Protein AF-A0A932XDC5-F1 (afdb_monomer_lite)

Sequence (79 aa):
MSHLTIEAMEQALDQLKPAEQWRILDRLLFLLKQNGSRQRQPQDLFGIWKDGFPKDFDIDKELYEIRHAWEAEWESLEA

Foldseek 3Di:
DDPCDPVNVVVVLVPDDPVVNVVVVVVVVVVVVVVVVPPPDPDDPPCPCVPVDDPPDDPVVVVVVVVVVVVVVVVVVVD

Radius of gyration: 27.91 Å; chains: 1; bounding box: 55×35×61 Å

Secondary structure (DSSP, 8-state):
-----HHHHHHHHHTS-HHHHHHHHHHHHHHHHHHHTTS------TTTTTTTS-TT--HHHHHHHHHHHHHHHHHHHH-

pLDDT: mean 79.4, std 12.23, range [37.66, 94.94]

Structure (mmCIF, N/CA/C/O backbone):
data_AF-A0A932XDC5-F1
#
_entry.id   AF-A0A932XDC5-F1
#
loop_
_atom_site.group_PDB
_atom_site.id
_atom_site.type_symbol
_atom_site.label_atom_id
_atom_site.label_alt_id
_atom_site.label_comp_id
_atom_site.label_asym_id
_atom_site.label_entity_id
_atom_site.label_seq_id
_atom_site.pdbx_PDB_ins_code
_atom_site.Cartn_x
_atom_site.Cartn_y
_atom_site.Cartn_z
_atom_site.occupancy
_atom_site.B_iso_or_equiv
_atom_site.auth_seq_id
_atom_site.auth_comp_id
_atom_site.auth_asym_id
_atom_site.auth_atom_id
_atom_site.pdbx_PDB_mode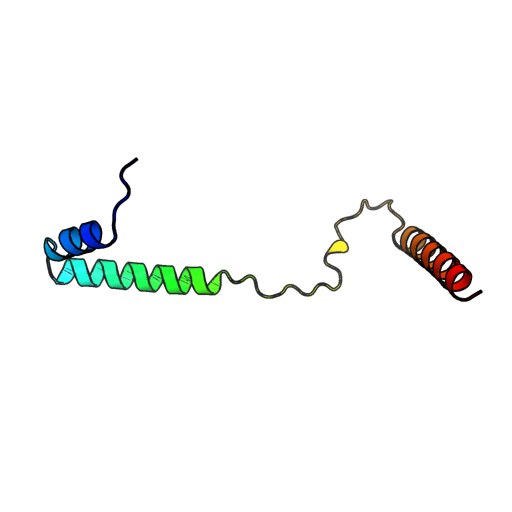l_num
ATOM 1 N N . MET A 1 1 ? -17.372 25.881 10.264 1.00 37.66 1 MET A N 1
ATOM 2 C CA . MET A 1 1 ? -17.038 24.495 10.648 1.00 37.66 1 MET A CA 1
ATOM 3 C C . MET A 1 1 ? -16.354 24.566 11.999 1.00 37.66 1 MET A C 1
ATOM 5 O O . MET A 1 1 ? -15.334 25.232 12.096 1.00 37.66 1 MET A O 1
ATOM 9 N N . SER A 1 2 ? -16.967 24.032 13.054 1.00 45.81 2 SER A N 1
ATOM 10 C CA . SER A 1 2 ? -16.426 24.127 14.413 1.00 45.81 2 S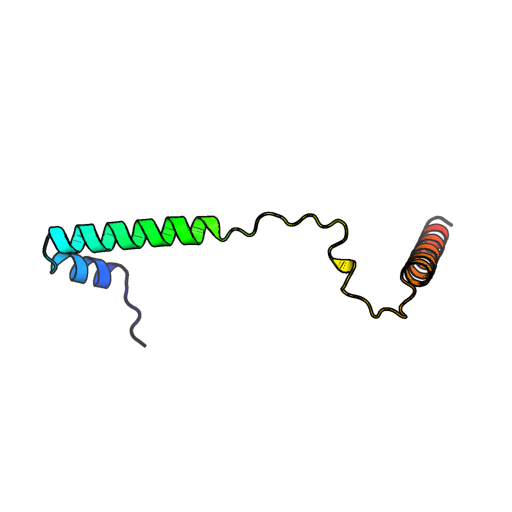ER A CA 1
ATOM 11 C C . SER A 1 2 ? -15.185 23.245 14.535 1.00 45.81 2 SER A C 1
ATOM 13 O O . SER A 1 2 ? -15.295 22.020 14.491 1.00 45.81 2 SER A O 1
ATOM 15 N N . HIS A 1 3 ? -14.014 23.863 14.683 1.00 52.72 3 HIS A N 1
ATOM 16 C CA . HIS A 1 3 ? -12.832 23.180 15.192 1.00 52.72 3 HIS A CA 1
ATOM 17 C C . HIS A 1 3 ? -13.140 22.757 16.631 1.00 52.72 3 HIS A C 1
ATOM 19 O O . HIS A 1 3 ? -13.091 23.576 17.543 1.00 52.72 3 HIS A O 1
ATOM 25 N N . LEU A 1 4 ? -13.533 21.499 16.826 1.00 59.06 4 LEU A N 1
ATOM 26 C CA . LEU A 1 4 ? -13.542 20.892 18.153 1.00 59.06 4 LEU A CA 1
ATOM 27 C C . LEU A 1 4 ? -12.084 20.835 18.614 1.00 59.06 4 LEU A C 1
ATOM 29 O O . LEU A 1 4 ? -11.293 20.059 18.079 1.00 59.06 4 LEU A O 1
ATOM 33 N N . THR A 1 5 ? -11.712 21.718 19.537 1.00 79.56 5 THR A N 1
ATOM 34 C CA . THR A 1 5 ? -10.431 21.635 20.240 1.00 79.56 5 THR A CA 1
ATOM 35 C C . THR A 1 5 ? -10.471 20.433 21.183 1.00 79.56 5 THR A C 1
ATOM 37 O O . THR A 1 5 ? -11.543 20.024 21.633 1.00 79.56 5 THR A O 1
ATOM 40 N N . ILE A 1 6 ? -9.311 19.841 21.476 1.00 74.38 6 ILE A N 1
ATOM 41 C CA . ILE A 1 6 ? -9.200 18.690 22.393 1.00 74.38 6 ILE A CA 1
ATOM 42 C C . ILE A 1 6 ? -9.859 19.016 23.744 1.00 74.38 6 ILE A C 1
ATOM 44 O O . ILE A 1 6 ? -10.626 18.218 24.270 1.00 74.38 6 ILE A O 1
ATOM 48 N N . GLU A 1 7 ? -9.676 20.248 24.212 1.00 79.25 7 GLU A N 1
ATOM 49 C CA . GLU A 1 7 ? -10.275 20.795 25.434 1.00 79.25 7 GLU A CA 1
ATOM 50 C C . GLU A 1 7 ? -11.815 20.736 25.430 1.00 79.25 7 GLU A C 1
ATOM 52 O O . GLU A 1 7 ? -12.437 20.404 26.437 1.00 79.25 7 GLU A O 1
ATOM 57 N N . ALA A 1 8 ? -12.458 21.005 24.288 1.00 78.56 8 ALA A N 1
ATOM 58 C CA . ALA A 1 8 ? -13.914 20.920 24.169 1.00 78.56 8 ALA A CA 1
ATOM 59 C C . ALA A 1 8 ? -14.414 19.464 24.210 1.00 78.56 8 ALA A C 1
ATOM 61 O O . ALA A 1 8 ? -15.521 19.200 24.681 1.00 78.56 8 ALA A O 1
ATOM 62 N N . MET A 1 9 ? -13.607 18.508 23.734 1.00 75.62 9 MET A N 1
ATOM 63 C CA . MET A 1 9 ? -13.921 17.079 23.836 1.00 75.62 9 MET A CA 1
ATOM 64 C C . MET A 1 9 ? -13.759 16.559 25.265 1.00 75.62 9 MET A C 1
ATOM 66 O O . MET A 1 9 ? -14.587 15.766 25.705 1.00 75.62 9 MET A O 1
ATOM 70 N N . GLU A 1 10 ? -12.741 17.018 25.993 1.00 80.06 10 GLU A N 1
ATOM 71 C CA . GLU A 1 10 ? -12.539 16.680 27.408 1.00 80.06 10 GLU A CA 1
ATOM 72 C C . GLU A 1 10 ? -13.710 17.176 28.262 1.00 80.06 10 GLU A C 1
ATOM 74 O O . GLU A 1 10 ? -14.327 16.391 28.979 1.00 80.06 10 GLU A O 1
ATOM 79 N N . GLN A 1 11 ? -14.127 18.433 28.078 1.00 82.31 11 GLN A N 1
ATOM 80 C CA . GLN A 1 11 ? -15.299 18.978 28.771 1.00 82.31 11 GLN A CA 1
ATOM 81 C C . GLN A 1 11 ? -16.596 18.229 28.443 1.00 82.31 11 GLN A C 1
ATOM 83 O O . GLN A 1 11 ? -17.459 18.074 29.306 1.00 82.31 11 GLN A O 1
ATOM 88 N N . ALA A 1 12 ? -16.758 17.767 27.201 1.00 80.62 12 ALA A N 1
ATOM 89 C CA . ALA A 1 12 ? -17.914 16.967 26.812 1.00 80.62 12 ALA A CA 1
ATOM 90 C C . ALA A 1 12 ? -17.874 15.556 27.424 1.00 80.62 12 ALA A C 1
ATOM 92 O O . ALA A 1 12 ? -18.922 15.013 27.769 1.00 80.62 12 ALA A O 1
ATOM 93 N N . LEU A 1 13 ? -16.684 14.968 27.584 1.00 80.38 13 LEU A N 1
ATOM 94 C CA . LEU A 1 13 ? -16.503 13.678 28.250 1.00 80.38 13 LEU A CA 1
ATOM 95 C C . LEU A 1 13 ? -16.806 13.772 29.747 1.00 80.38 13 LEU A C 1
ATOM 97 O O . LEU A 1 13 ? -17.476 12.885 30.271 1.00 80.38 13 LEU A O 1
ATOM 101 N N . ASP A 1 14 ? -16.402 14.851 30.414 1.00 83.94 14 ASP A N 1
ATOM 102 C CA . ASP A 1 14 ? -16.663 15.073 31.844 1.00 83.94 14 ASP A CA 1
ATOM 103 C C . ASP A 1 14 ? -18.156 15.230 32.176 1.00 83.94 14 ASP A C 1
ATOM 105 O O . ASP A 1 14 ? -18.582 14.945 33.294 1.00 83.94 14 ASP A O 1
ATOM 109 N N . GLN A 1 15 ? -18.975 15.638 31.202 1.00 88.19 15 GLN A N 1
ATOM 110 C CA . GLN A 1 15 ? -20.432 15.741 31.354 1.00 88.19 15 GLN A CA 1
ATOM 111 C C . GLN A 1 15 ? -21.160 14.392 31.227 1.00 88.19 15 GLN A C 1
ATOM 113 O O . GLN A 1 15 ? -22.352 14.304 31.535 1.00 88.19 15 GLN A O 1
ATOM 118 N N . LEU A 1 16 ? -20.475 13.340 30.771 1.00 84.62 16 LEU A N 1
ATOM 119 C CA . LEU A 1 16 ? -21.046 12.004 30.614 1.00 84.62 16 LEU A CA 1
ATOM 120 C C . LEU A 1 16 ? -20.931 11.181 31.894 1.00 84.62 16 LEU A C 1
ATOM 122 O O . LEU A 1 16 ? -20.079 11.405 32.753 1.00 84.62 16 LEU A O 1
ATOM 126 N N . LYS A 1 17 ? -21.778 10.155 32.012 1.00 87.88 17 LYS A N 1
ATOM 127 C CA . LYS A 1 17 ? -21.676 9.216 33.132 1.00 87.88 17 LYS A CA 1
ATOM 128 C C . LYS A 1 17 ? -20.414 8.358 32.982 1.00 87.88 17 LYS A C 1
ATOM 130 O O . LYS A 1 17 ? -20.063 8.001 31.856 1.00 87.88 17 LYS A O 1
ATOM 135 N N . PRO A 1 18 ? -19.806 7.886 34.086 1.00 83.81 18 PRO A N 1
ATOM 136 C CA . PRO A 1 18 ? -18.608 7.044 34.024 1.00 83.81 18 PRO A CA 1
ATOM 137 C C . PRO A 1 18 ? -18.749 5.829 33.092 1.00 83.81 18 PRO A C 1
ATOM 139 O O . PRO A 1 18 ? -17.839 5.501 32.340 1.00 83.81 18 PRO A O 1
ATOM 142 N N . ALA A 1 19 ? -19.920 5.183 33.068 1.00 84.25 19 ALA A N 1
ATOM 143 C CA . ALA A 1 19 ? -20.183 4.049 32.178 1.00 84.25 19 ALA A CA 1
ATOM 144 C C . ALA A 1 19 ? -20.164 4.419 30.678 1.00 84.25 19 ALA A C 1
ATOM 146 O O . ALA A 1 19 ? -19.773 3.611 29.837 1.00 84.25 19 ALA A O 1
ATOM 147 N N . GLU A 1 20 ? -20.583 5.635 30.333 1.00 83.94 20 GLU A N 1
ATOM 148 C CA . GLU A 1 20 ? -20.598 6.139 28.957 1.00 83.94 20 GLU A CA 1
ATOM 149 C C . GLU A 1 20 ? -19.191 6.558 28.518 1.00 83.94 20 GLU A C 1
ATOM 151 O O . GLU A 1 20 ? -18.795 6.258 27.391 1.00 83.94 20 GLU A O 1
ATOM 156 N N . GLN A 1 21 ? -18.408 7.147 29.429 1.00 87.19 21 GLN A N 1
ATOM 157 C CA . GLN A 1 21 ? -16.993 7.461 29.209 1.00 87.19 21 GLN A CA 1
ATOM 158 C C . GLN A 1 21 ? -16.194 6.199 28.853 1.00 87.19 21 GLN A C 1
ATOM 160 O O . GLN A 1 21 ? -15.510 6.164 27.827 1.00 87.19 21 GLN A O 1
ATOM 165 N N . TRP A 1 22 ? -16.349 5.124 29.636 1.00 87.00 22 TRP A N 1
ATOM 166 C CA . TRP A 1 22 ? -15.695 3.838 29.365 1.00 87.00 22 TRP A CA 1
ATOM 167 C C . TRP A 1 22 ? -16.095 3.246 28.013 1.00 87.00 22 TRP A C 1
ATOM 169 O O . TRP A 1 22 ? -15.242 2.786 27.256 1.00 87.00 22 TRP A O 1
ATOM 179 N N . ARG A 1 23 ? -17.382 3.322 27.657 1.00 89.12 23 ARG A N 1
ATOM 180 C CA . ARG A 1 23 ? -17.881 2.827 26.368 1.00 89.12 23 ARG A CA 1
ATOM 181 C C . ARG A 1 23 ? -17.282 3.583 25.177 1.00 89.12 23 ARG A C 1
ATOM 183 O O . ARG A 1 23 ? -17.011 2.975 24.139 1.00 89.12 23 ARG A O 1
ATOM 190 N N . ILE A 1 24 ? -17.095 4.896 25.303 1.00 87.94 24 ILE A N 1
ATOM 191 C CA . ILE A 1 24 ? -16.449 5.712 24.267 1.00 87.94 24 ILE A CA 1
ATOM 192 C C . ILE A 1 24 ? -14.971 5.335 24.147 1.00 87.94 24 ILE A C 1
ATOM 194 O O . ILE A 1 24 ? -14.484 5.145 23.032 1.00 87.94 24 ILE A O 1
ATOM 198 N N . LEU A 1 25 ? -14.279 5.161 25.272 1.00 87.50 25 LEU A N 1
ATOM 199 C CA . LEU A 1 25 ? -12.869 4.783 25.295 1.00 87.50 25 LEU A CA 1
ATOM 200 C C . LEU A 1 25 ? -12.635 3.408 24.652 1.00 87.50 25 LEU A C 1
ATOM 202 O O . LEU A 1 25 ? -11.775 3.283 23.780 1.00 87.50 25 LEU A O 1
ATOM 206 N N . ASP A 1 26 ? -13.461 2.410 24.971 1.00 89.12 26 ASP A N 1
ATOM 207 C CA . ASP A 1 26 ? -13.420 1.093 24.322 1.00 89.12 26 ASP A CA 1
ATOM 208 C C . ASP A 1 26 ? -13.641 1.187 22.811 1.00 89.12 26 ASP A C 1
ATOM 210 O O . ASP A 1 26 ? -12.957 0.529 22.020 1.00 89.12 26 ASP A O 1
ATOM 214 N N . ARG A 1 27 ? -14.576 2.041 22.379 1.00 87.19 27 ARG A N 1
ATOM 215 C CA . ARG A 1 27 ? -14.841 2.250 20.954 1.00 87.19 27 ARG A CA 1
ATOM 216 C C . ARG A 1 27 ? -13.653 2.899 20.248 1.00 87.19 27 ARG A C 1
ATOM 218 O O . ARG A 1 27 ? -13.319 2.482 19.139 1.00 87.19 27 ARG A O 1
ATOM 225 N N . LEU A 1 28 ? -13.017 3.890 20.866 1.00 86.88 28 LEU A N 1
ATOM 226 C CA . LEU A 1 28 ? -11.832 4.550 20.320 1.00 86.88 28 LEU A CA 1
ATOM 227 C C . LEU A 1 28 ? -10.646 3.585 20.248 1.00 86.88 28 LEU A C 1
ATOM 229 O O . LEU A 1 28 ? -10.007 3.490 19.201 1.00 86.88 28 LEU A O 1
ATOM 233 N N . LEU A 1 29 ? -10.408 2.799 21.300 1.00 86.50 29 LEU A N 1
ATOM 234 C CA . LEU A 1 29 ? -9.388 1.750 21.307 1.00 86.50 29 LEU A CA 1
ATOM 235 C C . LEU A 1 29 ? -9.631 0.710 20.208 1.00 86.50 29 LEU A C 1
ATOM 237 O O . LEU A 1 29 ? -8.696 0.323 19.506 1.00 86.50 29 LEU A O 1
ATOM 241 N N . PHE A 1 30 ? -10.878 0.275 20.024 1.00 85.00 30 PHE A N 1
ATOM 242 C CA . PHE A 1 30 ? -11.251 -0.644 18.950 1.00 85.00 30 PHE A CA 1
ATOM 243 C C . PHE A 1 30 ? -10.939 -0.059 17.565 1.00 85.00 30 PHE A C 1
ATOM 245 O O . PHE A 1 30 ? -10.324 -0.727 16.734 1.00 85.00 30 PHE A O 1
ATOM 252 N N . LEU A 1 31 ? -11.312 1.201 17.323 1.00 83.75 31 LEU A N 1
ATOM 253 C CA . LEU A 1 31 ? -11.058 1.877 16.049 1.00 83.75 31 LEU A CA 1
ATOM 254 C C . LEU A 1 31 ? -9.564 2.097 15.795 1.00 83.75 31 LEU A C 1
ATOM 256 O O . LEU A 1 31 ? -9.109 1.921 14.667 1.00 83.75 31 LEU A O 1
ATOM 260 N N . LEU A 1 32 ? -8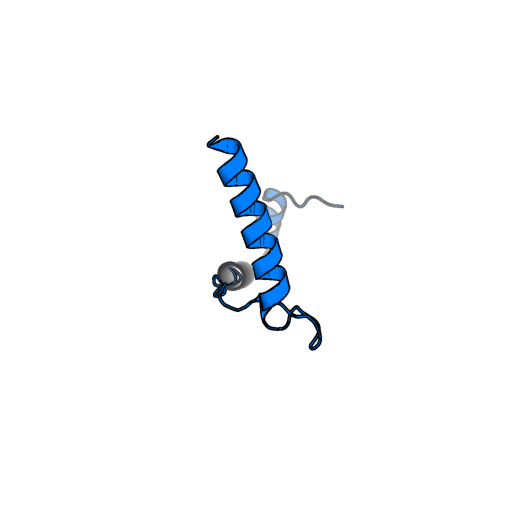.789 2.434 16.827 1.00 81.88 32 LEU A N 1
ATOM 261 C CA . LEU A 1 32 ? -7.336 2.569 16.725 1.00 81.88 32 LEU A CA 1
ATOM 262 C C . LEU A 1 32 ? -6.675 1.238 16.367 1.00 81.88 32 LEU A C 1
ATOM 264 O O . LEU A 1 32 ? -5.833 1.202 15.473 1.00 81.88 32 LEU A O 1
ATOM 268 N N . LYS A 1 33 ? -7.101 0.131 16.986 1.00 79.50 33 LYS A N 1
ATOM 269 C CA . LYS A 1 33 ? -6.620 -1.215 16.638 1.00 79.50 33 LYS A CA 1
ATOM 270 C C . LYS A 1 33 ? -6.983 -1.595 15.200 1.00 79.50 33 LYS A C 1
ATOM 272 O O . LYS A 1 33 ? -6.137 -2.100 14.465 1.00 79.50 33 LYS A O 1
ATOM 277 N N . GLN A 1 34 ? -8.209 -1.296 14.768 1.00 75.00 34 GLN A N 1
ATOM 278 C CA . GLN A 1 34 ? -8.658 -1.558 13.400 1.00 75.00 34 GLN A CA 1
ATOM 279 C C . GLN A 1 34 ? -7.887 -0.717 12.368 1.00 75.00 34 GLN A C 1
ATOM 281 O O . GLN A 1 34 ? -7.482 -1.231 11.327 1.00 75.00 34 GLN A O 1
ATOM 286 N N . ASN A 1 35 ? -7.629 0.558 12.655 1.00 67.25 35 ASN A N 1
ATOM 287 C CA . ASN A 1 35 ? -6.868 1.434 11.765 1.00 67.25 35 ASN A CA 1
ATOM 288 C C . ASN A 1 35 ? -5.364 1.123 11.773 1.00 67.25 35 ASN A C 1
ATOM 290 O O . ASN A 1 35 ? -4.741 1.203 10.720 1.00 67.25 35 ASN A O 1
ATOM 294 N N . GLY A 1 36 ? -4.793 0.686 12.899 1.00 61.41 36 GLY A N 1
ATOM 295 C CA . GLY A 1 36 ? -3.415 0.187 12.964 1.00 61.41 36 GLY A CA 1
ATOM 296 C C . GLY A 1 36 ? -3.192 -1.035 12.067 1.00 61.41 36 GLY A C 1
ATOM 297 O O . GLY A 1 36 ? -2.158 -1.146 11.417 1.00 61.41 36 GLY A O 1
ATOM 298 N N . SER A 1 37 ? -4.206 -1.898 11.932 1.00 56.72 37 SER A N 1
ATOM 299 C CA . SER A 1 37 ? -4.177 -3.043 11.007 1.00 56.72 37 SER A CA 1
ATOM 300 C C . SER A 1 37 ? -4.387 -2.688 9.525 1.00 56.72 37 SER A C 1
ATOM 302 O O . SER A 1 37 ? -4.238 -3.552 8.667 1.00 56.72 37 SER A O 1
ATOM 304 N N . ARG A 1 38 ? -4.706 -1.424 9.192 1.00 56.31 38 ARG A N 1
ATOM 305 C CA . ARG A 1 38 ? -4.800 -0.942 7.798 1.00 56.31 38 ARG A CA 1
ATOM 306 C C . ARG A 1 38 ? -3.450 -0.556 7.193 1.00 56.31 38 ARG A C 1
ATOM 308 O O . ARG A 1 38 ? -3.424 -0.027 6.081 1.00 56.31 38 ARG A O 1
ATOM 315 N N . GLN A 1 39 ? -2.334 -0.829 7.866 1.00 58.81 39 GLN A N 1
ATOM 316 C CA . GLN A 1 39 ? -1.058 -0.922 7.168 1.00 58.81 39 GLN A CA 1
ATOM 317 C C . GLN A 1 39 ? -1.187 -2.082 6.177 1.00 58.81 39 GLN A C 1
ATOM 319 O O . GLN A 1 39 ? -1.143 -3.245 6.572 1.00 58.81 39 GLN A O 1
ATOM 324 N N . ARG A 1 40 ? -1.460 -1.763 4.899 1.00 59.50 40 ARG A N 1
ATOM 325 C CA . ARG A 1 40 ? -1.435 -2.745 3.808 1.00 59.50 40 ARG A CA 1
ATOM 326 C C . ARG A 1 40 ? -0.154 -3.541 3.988 1.00 59.50 40 ARG A C 1
ATOM 328 O O . ARG A 1 40 ? 0.922 -2.945 3.995 1.00 59.50 40 ARG A O 1
ATOM 335 N N . GLN A 1 41 ? -0.281 -4.852 4.178 1.00 63.53 41 GLN A N 1
ATOM 336 C CA . GLN A 1 41 ? 0.900 -5.699 4.173 1.00 63.53 41 GLN A CA 1
ATOM 337 C C . GLN A 1 41 ? 1.656 -5.418 2.872 1.00 63.53 41 GLN A C 1
ATOM 339 O O . GLN A 1 41 ? 0.990 -5.254 1.841 1.00 63.53 41 GLN A O 1
ATOM 344 N N . PRO A 1 42 ? 2.993 -5.277 2.917 1.00 65.12 42 PRO A N 1
ATOM 345 C CA . PRO A 1 42 ? 3.775 -5.089 1.708 1.00 65.12 42 PRO A CA 1
ATOM 346 C C . PRO A 1 42 ? 3.410 -6.227 0.759 1.00 65.12 42 PRO A C 1
ATOM 348 O O . PRO A 1 42 ? 3.615 -7.399 1.071 1.00 65.12 42 PRO A O 1
ATOM 351 N N . GLN A 1 43 ? 2.740 -5.874 -0.336 1.00 65.50 43 GLN A N 1
ATOM 352 C CA . GLN A 1 43 ? 2.397 -6.846 -1.357 1.00 65.50 43 GLN A CA 1
ATOM 353 C C . GLN A 1 43 ? 3.693 -7.266 -2.025 1.00 65.50 43 GLN A C 1
ATOM 355 O O . GLN A 1 43 ? 4.586 -6.439 -2.231 1.00 65.50 43 GLN A O 1
ATOM 360 N N . ASP A 1 44 ? 3.785 -8.554 -2.335 1.00 71.62 44 ASP A N 1
ATOM 361 C CA . ASP A 1 44 ? 4.853 -9.050 -3.180 1.00 71.62 44 ASP A CA 1
ATOM 362 C C . ASP A 1 44 ? 4.815 -8.268 -4.500 1.00 71.62 44 ASP A C 1
ATOM 364 O O . ASP A 1 44 ? 3.792 -8.221 -5.188 1.00 71.62 44 ASP A O 1
ATOM 368 N N . LEU A 1 45 ? 5.911 -7.571 -4.802 1.00 73.12 45 LEU A N 1
ATOM 369 C CA . LEU A 1 45 ? 6.047 -6.794 -6.033 1.00 73.12 45 LEU A CA 1
ATOM 370 C C . LEU A 1 45 ? 6.194 -7.722 -7.244 1.00 73.12 45 LEU A C 1
ATOM 372 O O . LEU A 1 45 ? 6.005 -7.293 -8.386 1.00 73.12 45 LEU A O 1
ATOM 376 N N . PHE A 1 46 ? 6.527 -8.993 -7.008 1.00 70.19 46 PHE A N 1
ATOM 377 C CA . PHE A 1 46 ? 6.686 -9.976 -8.057 1.00 70.19 46 PHE A CA 1
ATOM 378 C C . PHE A 1 46 ? 5.341 -10.283 -8.725 1.00 70.19 46 PHE A C 1
ATOM 380 O O . PHE A 1 46 ? 4.431 -10.862 -8.136 1.00 70.19 46 PHE A O 1
ATOM 387 N N . GLY A 1 47 ? 5.215 -9.887 -9.993 1.00 70.19 47 GLY A N 1
ATOM 388 C CA . GLY A 1 47 ? 4.036 -10.180 -10.806 1.00 70.19 47 GLY A CA 1
ATOM 389 C C . GLY A 1 47 ? 2.824 -9.283 -10.549 1.00 70.19 47 GLY A C 1
ATOM 390 O O . GLY A 1 47 ? 1.768 -9.557 -11.112 1.00 70.19 47 GLY A O 1
ATOM 391 N N . ILE A 1 48 ? 2.954 -8.183 -9.792 1.00 78.88 48 ILE A N 1
ATOM 392 C CA . ILE A 1 48 ? 1.864 -7.200 -9.603 1.00 78.88 48 ILE A CA 1
ATOM 393 C C . ILE A 1 48 ? 1.367 -6.595 -10.931 1.00 78.88 48 ILE A C 1
ATOM 395 O O . ILE A 1 48 ? 0.243 -6.117 -11.036 1.00 78.88 48 ILE A O 1
ATOM 399 N N . TRP A 1 49 ? 2.208 -6.647 -11.961 1.00 76.50 49 TRP A N 1
ATOM 400 C CA . TRP A 1 49 ? 1.945 -6.154 -13.309 1.00 76.50 49 TRP A CA 1
ATOM 401 C C . TRP A 1 49 ? 1.352 -7.208 -14.258 1.00 76.50 49 TRP A C 1
ATOM 403 O O . TRP A 1 49 ? 0.981 -6.863 -15.377 1.00 76.50 49 TRP A O 1
ATOM 413 N N . LYS A 1 50 ? 1.242 -8.478 -13.837 1.00 71.19 50 LYS A N 1
ATOM 414 C CA . LYS A 1 50 ? 0.919 -9.626 -14.706 1.00 71.19 50 LYS A CA 1
ATOM 415 C C . LYS A 1 50 ? -0.439 -9.520 -15.416 1.00 71.19 50 LYS A C 1
ATOM 417 O O . LYS A 1 50 ? -0.584 -10.055 -16.507 1.00 71.19 50 LYS A O 1
ATOM 422 N N . ASP A 1 51 ? -1.385 -8.785 -14.835 1.00 78.62 51 ASP A N 1
ATOM 423 C CA . ASP A 1 51 ? -2.712 -8.522 -15.414 1.00 78.62 51 ASP A CA 1
ATOM 424 C C . ASP A 1 51 ? -2.910 -7.042 -15.806 1.00 78.62 51 ASP A C 1
ATOM 426 O O . 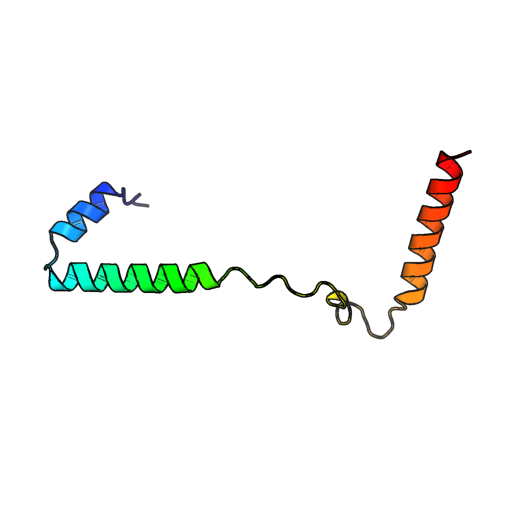ASP A 1 51 ? -4.018 -6.618 -16.132 1.00 78.62 51 ASP A O 1
ATOM 430 N N . GLY A 1 52 ? -1.851 -6.228 -15.739 1.00 81.94 52 GLY A N 1
ATOM 431 C CA . GLY A 1 52 ? -1.902 -4.795 -16.047 1.00 81.94 52 GLY A CA 1
ATOM 432 C C . GLY A 1 52 ? -1.846 -4.478 -17.541 1.00 81.94 52 GLY A C 1
ATOM 433 O O . GLY A 1 52 ? -2.176 -3.362 -17.938 1.00 81.94 52 GLY A O 1
ATOM 434 N N . PHE A 1 53 ? -1.445 -5.447 -18.363 1.00 84.50 53 PHE A N 1
ATOM 435 C CA . PHE A 1 53 ? -1.246 -5.266 -19.796 1.00 84.50 53 PHE A CA 1
ATOM 436 C C . PHE A 1 53 ? -2.333 -5.973 -20.623 1.00 84.50 53 PHE A C 1
ATOM 438 O O . PHE A 1 53 ? -2.845 -7.019 -20.210 1.00 84.50 53 PHE A O 1
ATOM 445 N N . PRO A 1 54 ? -2.699 -5.423 -21.796 1.00 87.69 54 PRO A N 1
ATOM 446 C CA . PRO A 1 54 ? -3.553 -6.109 -22.763 1.00 87.69 54 PRO A CA 1
ATOM 447 C C . PRO A 1 54 ? -3.006 -7.492 -23.155 1.00 87.69 54 PRO A C 1
ATOM 449 O O . PRO A 1 54 ? -1.800 -7.715 -23.152 1.00 87.69 54 PRO A O 1
ATOM 452 N N . LYS A 1 55 ? -3.884 -8.437 -23.521 1.00 83.06 55 LYS A N 1
ATOM 453 C CA . LYS A 1 55 ? -3.483 -9.822 -23.872 1.00 83.06 55 LYS A CA 1
ATOM 454 C C . LYS A 1 55 ? -2.595 -9.914 -25.117 1.00 83.06 55 LYS A C 1
ATOM 456 O O . LYS A 1 55 ? -1.939 -10.927 -25.324 1.00 83.06 55 LYS A O 1
ATOM 461 N N . ASP A 1 56 ? -2.655 -8.898 -25.960 1.00 89.19 56 ASP A N 1
ATOM 462 C CA . ASP A 1 56 ? -1.901 -8.712 -27.194 1.00 89.19 56 ASP A CA 1
ATOM 463 C C . ASP A 1 56 ? -0.613 -7.901 -26.991 1.00 89.19 56 ASP A C 1
ATOM 465 O O . ASP A 1 56 ? 0.134 -7.693 -27.944 1.00 89.19 56 ASP A O 1
ATOM 469 N N . PHE A 1 57 ? -0.339 -7.451 -25.764 1.00 87.19 57 PHE A N 1
ATOM 470 C CA . PHE A 1 57 ? 0.862 -6.695 -25.441 1.00 87.19 57 PHE A CA 1
ATOM 471 C C . PHE A 1 57 ? 2.048 -7.635 -25.191 1.00 87.19 57 PHE A C 1
ATOM 473 O O . PHE A 1 57 ? 2.027 -8.460 -24.274 1.00 87.19 57 PHE A O 1
ATOM 480 N N . ASP A 1 58 ? 3.091 -7.497 -26.007 1.00 88.69 58 ASP A N 1
ATOM 481 C CA . ASP A 1 58 ? 4.318 -8.287 -25.911 1.00 88.69 58 ASP A CA 1
ATOM 482 C C . ASP A 1 58 ? 5.280 -7.665 -24.889 1.00 88.69 58 ASP A C 1
ATOM 484 O O . ASP A 1 58 ? 6.127 -6.831 -25.210 1.00 88.69 58 ASP A O 1
ATOM 488 N N . ILE A 1 59 ? 5.112 -8.064 -23.628 1.00 87.31 59 ILE A N 1
ATOM 489 C CA . ILE A 1 59 ? 5.919 -7.569 -22.506 1.00 87.31 59 ILE A CA 1
ATOM 490 C C . ILE A 1 59 ? 7.403 -7.892 -22.709 1.00 87.31 59 ILE A C 1
ATOM 492 O O . ILE A 1 59 ? 8.258 -7.070 -22.383 1.00 87.31 59 ILE A O 1
ATOM 496 N N . ASP A 1 60 ? 7.718 -9.069 -23.250 1.00 88.12 60 ASP A N 1
ATOM 497 C CA . ASP A 1 60 ? 9.100 -9.520 -23.404 1.00 88.12 60 ASP A CA 1
ATOM 498 C C . ASP A 1 60 ? 9.842 -8.667 -24.437 1.00 88.12 60 ASP A C 1
ATOM 500 O O . ASP A 1 60 ? 10.982 -8.258 -24.198 1.00 88.12 60 ASP A O 1
ATOM 504 N N . LYS A 1 61 ? 9.177 -8.330 -25.548 1.00 92.06 61 LYS A N 1
ATOM 505 C CA . LYS A 1 61 ? 9.727 -7.424 -26.559 1.00 92.06 61 LYS A CA 1
ATOM 506 C C . LYS A 1 61 ? 9.985 -6.023 -25.998 1.00 92.06 61 LYS A C 1
ATOM 508 O O . LYS A 1 61 ? 11.067 -5.478 -26.199 1.00 92.06 61 LYS A O 1
ATOM 513 N N . GLU A 1 62 ? 9.027 -5.446 -25.281 1.00 92.12 62 GLU A N 1
ATOM 514 C CA . GLU A 1 62 ? 9.164 -4.091 -24.724 1.00 92.12 62 GLU A CA 1
ATOM 515 C C . GLU A 1 62 ? 10.272 -4.027 -23.662 1.00 92.12 62 GLU A C 1
ATOM 517 O O . GLU A 1 62 ? 11.090 -3.106 -23.653 1.00 92.12 62 GLU A O 1
ATOM 522 N N . LEU A 1 63 ? 10.375 -5.045 -22.800 1.00 90.25 63 LEU A N 1
ATOM 523 C CA . LEU A 1 63 ? 11.467 -5.144 -21.828 1.00 90.25 63 LEU A CA 1
ATOM 524 C C . LEU A 1 63 ? 12.836 -5.296 -22.499 1.00 90.25 63 LEU A C 1
ATOM 526 O O . LEU A 1 63 ? 13.826 -4.769 -21.985 1.00 90.25 63 LEU A O 1
ATOM 530 N N . TYR A 1 64 ? 12.901 -6.013 -23.620 1.00 93.62 64 TYR A N 1
ATOM 531 C CA . TYR A 1 64 ? 14.116 -6.143 -24.418 1.00 93.62 64 TYR A CA 1
ATOM 532 C C . TYR A 1 64 ? 14.547 -4.794 -25.007 1.00 93.62 64 TYR A C 1
ATOM 534 O O . TYR A 1 64 ? 15.703 -4.401 -24.849 1.00 93.62 64 TYR A O 1
ATOM 542 N N . GLU A 1 65 ? 13.619 -4.052 -25.619 1.00 94.44 65 GLU A N 1
ATOM 543 C CA . GLU A 1 65 ? 13.902 -2.734 -26.200 1.00 94.44 65 GLU A CA 1
ATOM 544 C C . GLU A 1 65 ? 14.368 -1.728 -25.138 1.00 94.44 65 GLU A C 1
ATOM 546 O O . GLU A 1 65 ? 15.388 -1.062 -25.326 1.00 94.44 65 GLU A O 1
ATOM 551 N N . ILE A 1 66 ? 13.683 -1.667 -23.990 1.00 93.38 66 ILE A N 1
ATOM 552 C CA . ILE A 1 66 ? 14.056 -0.781 -22.875 1.00 93.38 66 ILE A CA 1
ATOM 553 C C . ILE A 1 66 ? 15.453 -1.123 -22.347 1.00 93.38 66 ILE A C 1
ATOM 555 O O . ILE A 1 66 ? 16.271 -0.227 -22.139 1.00 93.38 66 ILE A O 1
ATOM 559 N N . ARG A 1 67 ? 15.743 -2.414 -22.140 1.00 93.69 67 ARG A N 1
ATOM 560 C CA . ARG A 1 67 ? 17.049 -2.859 -21.638 1.00 93.69 67 ARG A CA 1
ATOM 561 C C . ARG A 1 67 ? 18.173 -2.442 -22.578 1.00 93.69 67 ARG A C 1
ATOM 563 O O . ARG A 1 67 ? 19.165 -1.893 -22.114 1.00 93.69 67 ARG A O 1
ATOM 570 N N . HIS A 1 68 ? 18.018 -2.683 -23.875 1.00 92.94 68 HIS A N 1
ATOM 571 C CA . HIS A 1 68 ? 19.060 -2.355 -24.843 1.00 92.94 68 HIS A C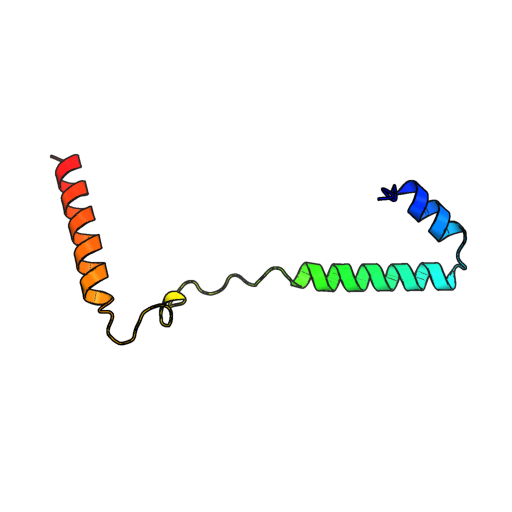A 1
ATOM 572 C C . HIS A 1 68 ? 19.243 -0.852 -25.041 1.00 92.94 68 HIS A C 1
ATOM 574 O O . 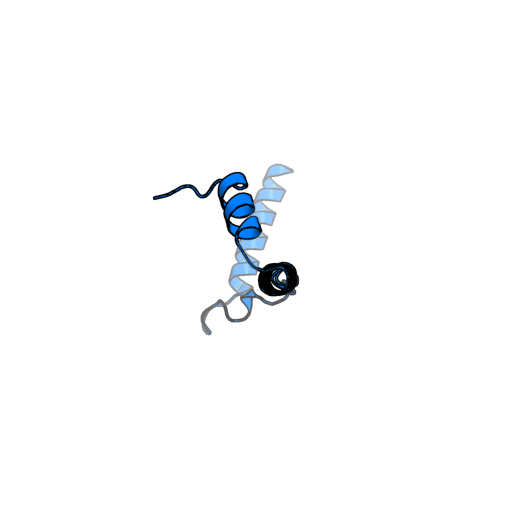HIS A 1 68 ? 20.366 -0.413 -25.275 1.00 92.94 68 HIS A O 1
ATOM 580 N N . ALA A 1 69 ? 18.183 -0.053 -24.894 1.00 93.62 69 ALA A N 1
ATOM 581 C CA . ALA A 1 69 ? 18.319 1.399 -24.866 1.00 93.62 69 ALA A CA 1
ATOM 582 C C . ALA A 1 69 ? 19.208 1.850 -23.693 1.00 93.62 69 ALA A C 1
ATOM 584 O O . ALA A 1 69 ? 20.133 2.634 -23.887 1.00 93.62 69 ALA A O 1
ATOM 585 N N . TRP A 1 70 ? 18.984 1.303 -22.494 1.00 94.94 70 TRP A N 1
ATOM 586 C CA . TRP A 1 70 ? 19.807 1.618 -21.323 1.00 94.94 70 TRP A CA 1
ATOM 587 C C . TRP A 1 70 ? 21.239 1.105 -21.434 1.00 94.94 70 TRP A C 1
ATOM 589 O O . TRP A 1 70 ? 22.158 1.814 -21.044 1.00 94.94 70 TRP A O 1
ATOM 599 N N . GLU A 1 71 ? 21.445 -0.104 -21.958 1.00 93.50 71 GLU A N 1
ATOM 600 C CA . GLU A 1 71 ? 22.790 -0.645 -22.193 1.00 93.50 71 GLU A CA 1
ATOM 601 C C . GLU A 1 71 ? 23.574 0.249 -23.165 1.00 93.50 71 GLU A C 1
ATOM 603 O O . GLU A 1 71 ? 24.713 0.603 -22.874 1.00 93.50 71 GLU A O 1
ATOM 608 N N . ALA A 1 72 ? 22.945 0.708 -24.251 1.00 90.19 72 ALA A N 1
ATOM 609 C CA . ALA A 1 72 ? 23.569 1.634 -25.194 1.00 90.19 72 ALA A CA 1
ATOM 610 C C . ALA A 1 72 ? 23.895 3.001 -24.562 1.00 90.19 72 ALA A C 1
ATOM 612 O O . ALA A 1 72 ? 24.970 3.554 -24.798 1.00 90.19 72 ALA A O 1
ATOM 613 N N . GLU A 1 73 ? 22.990 3.550 -23.743 1.00 89.19 73 GLU A N 1
ATOM 614 C CA . GLU A 1 73 ? 23.254 4.776 -22.979 1.00 89.19 73 GLU A CA 1
ATOM 615 C C . GLU A 1 73 ? 24.434 4.587 -22.016 1.00 89.19 73 GLU A C 1
ATOM 617 O O . GLU A 1 73 ? 25.305 5.453 -21.933 1.00 89.19 73 GLU A O 1
ATOM 622 N N . TRP A 1 74 ? 24.505 3.444 -21.335 1.00 89.50 74 TRP A N 1
ATOM 623 C CA . TRP A 1 74 ? 25.567 3.135 -20.381 1.00 89.50 74 TRP A CA 1
ATOM 624 C C . TRP A 1 74 ? 26.931 2.986 -21.060 1.00 89.50 74 TRP A C 1
ATOM 626 O O . TRP A 1 74 ? 27.898 3.612 -20.632 1.00 89.50 74 TRP A O 1
ATOM 636 N N . GLU A 1 75 ? 27.001 2.233 -22.160 1.00 82.69 75 GLU A N 1
ATOM 637 C CA . GLU A 1 75 ? 28.222 2.091 -22.962 1.00 82.69 75 GLU A CA 1
ATOM 638 C C . GLU A 1 75 ? 28.706 3.444 -23.504 1.00 82.69 75 GLU A C 1
ATOM 640 O O . GLU A 1 75 ? 29.907 3.695 -23.556 1.00 82.69 75 GLU A O 1
ATOM 645 N N . SER A 1 76 ? 27.785 4.352 -23.850 1.00 77.19 76 SER A N 1
ATOM 646 C CA . SER A 1 76 ? 28.136 5.703 -24.309 1.00 77.19 76 SER A CA 1
ATOM 647 C C . SER A 1 76 ? 28.691 6.616 -23.209 1.00 77.19 76 SER A C 1
ATOM 649 O O . SER A 1 76 ? 29.404 7.567 -23.518 1.00 77.19 76 SER A O 1
ATOM 651 N N . LEU A 1 77 ? 28.366 6.350 -21.939 1.00 73.50 77 LEU A N 1
ATOM 652 C CA . LEU A 1 77 ? 28.874 7.100 -20.786 1.00 73.50 77 LEU A CA 1
ATOM 653 C C . LEU A 1 77 ? 30.253 6.605 -20.327 1.00 73.50 77 LEU A C 1
ATOM 655 O O . LEU A 1 77 ? 30.977 7.353 -19.670 1.00 73.50 77 LEU A O 1
ATOM 659 N N . GLU A 1 78 ? 30.599 5.354 -20.640 1.00 68.12 78 GLU A N 1
ATOM 660 C CA . GLU A 1 78 ? 31.884 4.735 -20.291 1.00 68.12 78 GLU A CA 1
ATOM 661 C C . GLU A 1 78 ? 32.965 4.890 -21.384 1.00 68.12 78 GLU A C 1
ATOM 663 O O . GLU A 1 78 ? 34.126 4.556 -21.132 1.00 68.12 78 GLU A O 1
ATOM 668 N N . ALA A 1 79 ? 32.605 5.407 -22.567 1.00 59.44 79 ALA A N 1
ATOM 669 C CA . ALA A 1 79 ? 33.486 5.648 -23.719 1.00 59.44 79 ALA A CA 1
ATOM 670 C C . ALA A 1 79 ? 34.011 7.095 -23.794 1.00 59.44 79 ALA A C 1
ATOM 672 O O . ALA A 1 79 ? 35.197 7.262 -24.173 1.00 59.44 79 ALA A O 1
#